Protein AF-A0A183PG29-F1 (afdb_monomer_lite)

Organism: NCBI:txid31246

Sequence (145 aa):
MTSIKYYESDGIPELSLHHLGVYKEDQHEKNELQNNSMIELELARLRITHLEKEIELEKLHLRKCESSGQSISNSENTILKNLYLPKREVLRFDGTPTTHWNFIRNFEECIGSENVGFRAKLNYLIQYCDGESKAAILHCTILEP

Foldseek 3Di:
DDDDDDDDDDDDDDDDDDDDDPPDDPPPVVVVVVVVVVVVVVVVVVVVVVVVVVVVVVVVVVVVVVPDPDDDDVPVVVVVCCVPPPDQDQAAAAPDPVCVVVNVVSLCVNPVPDPDDPVVSLVVNLVRYDHPVNVVSVVVVVDDD

pLDDT: mean 74.67, std 21.22, range [32.78, 97.38]

Radius of gyration: 45.79 Å; chains: 1; bounding box: 94×60×121 Å

Structure (mmCIF, N/CA/C/O backbone):
data_AF-A0A183PG29-F1
#
_entry.id   AF-A0A183PG29-F1
#
loop_
_atom_site.group_PDB
_atom_site.id
_atom_site.type_symbol
_atom_site.label_atom_id
_atom_site.label_alt_id
_atom_site.label_comp_id
_atom_site.label_asym_id
_atom_site.label_entity_id
_atom_site.label_seq_id
_atom_site.pdbx_PDB_ins_code
_atom_site.Cartn_x
_atom_site.Cartn_y
_atom_site.Cartn_z
_atom_site.occupancy
_atom_site.B_iso_or_equiv
_atom_site.auth_seq_id
_atom_site.auth_comp_id
_atom_site.auth_asym_id
_atom_site.auth_atom_id
_atom_site.pdbx_PDB_model_num
ATOM 1 N N . MET A 1 1 ? -41.531 51.039 97.172 1.00 33.59 1 MET A N 1
ATOM 2 C CA . MET A 1 1 ? -41.151 49.950 98.100 1.00 33.59 1 MET A CA 1
ATOM 3 C C . MET A 1 1 ? -42.433 49.404 98.702 1.00 33.59 1 MET A C 1
ATOM 5 O O . MET A 1 1 ? -43.194 50.215 99.194 1.00 33.59 1 MET A O 1
ATOM 9 N N . THR A 1 2 ? -42.805 48.133 98.706 1.00 32.78 2 THR A N 1
ATOM 10 C CA . THR A 1 2 ? -42.460 46.922 97.953 1.00 32.78 2 THR A CA 1
ATOM 11 C C . THR A 1 2 ? -43.687 46.034 98.180 1.00 32.78 2 THR A C 1
ATOM 13 O O . THR A 1 2 ? -44.179 45.955 99.304 1.00 32.78 2 THR A O 1
ATOM 16 N N . SER A 1 3 ? -44.230 45.462 97.109 1.00 35.78 3 SER A N 1
ATOM 17 C CA . SER A 1 3 ? -45.506 44.745 97.105 1.00 35.78 3 SER A CA 1
ATOM 18 C C . SER A 1 3 ? -45.347 43.355 97.709 1.00 35.78 3 SER A C 1
ATOM 20 O O . SER A 1 3 ? -44.578 42.554 97.182 1.00 35.78 3 SER A O 1
ATOM 22 N N . ILE A 1 4 ? -46.071 43.068 98.791 1.00 39.09 4 ILE A N 1
ATOM 23 C CA . ILE A 1 4 ? -46.349 41.698 99.219 1.00 39.09 4 ILE A CA 1
ATOM 24 C C . ILE A 1 4 ? -47.721 41.676 99.916 1.00 39.09 4 ILE A C 1
ATOM 26 O O . ILE A 1 4 ? -47.888 42.346 100.933 1.00 39.09 4 ILE A O 1
ATOM 30 N N . LYS A 1 5 ? -48.667 40.882 99.384 1.00 33.91 5 LYS A N 1
ATOM 31 C CA . LYS A 1 5 ? -49.338 39.747 100.060 1.00 33.91 5 LYS A CA 1
ATOM 32 C C . LYS A 1 5 ? -50.846 39.552 99.737 1.00 33.91 5 LYS A C 1
ATOM 34 O O . LYS A 1 5 ? -51.649 40.456 99.917 1.00 33.91 5 LYS A O 1
ATOM 39 N N . TYR A 1 6 ? -51.141 38.283 99.410 1.00 41.72 6 TYR A N 1
ATOM 40 C CA . TYR A 1 6 ? -52.359 37.461 99.586 1.00 41.72 6 TYR A CA 1
ATOM 41 C C . TYR A 1 6 ? -53.632 37.720 98.758 1.00 41.72 6 TYR A C 1
ATOM 43 O O . TYR A 1 6 ? -54.259 38.763 98.886 1.00 41.72 6 TYR A O 1
ATOM 51 N N . TYR A 1 7 ? -54.105 36.672 98.063 1.00 41.69 7 TYR A N 1
ATOM 52 C CA . TYR A 1 7 ? -55.373 36.023 98.432 1.00 41.69 7 TYR A CA 1
ATOM 53 C C . TYR A 1 7 ? -55.423 34.559 97.954 1.00 41.69 7 TYR A C 1
ATOM 55 O O . TYR A 1 7 ? -55.082 34.244 96.817 1.00 41.69 7 TYR A O 1
ATOM 63 N N . GLU A 1 8 ? -55.806 33.688 98.878 1.00 47.66 8 GLU A N 1
ATOM 64 C CA . GLU A 1 8 ? -56.071 32.254 98.752 1.00 47.66 8 GLU A CA 1
ATOM 65 C C . GLU A 1 8 ? -57.551 32.092 98.356 1.00 47.66 8 GLU A C 1
ATOM 67 O O . GLU A 1 8 ? -58.401 32.794 98.902 1.00 47.66 8 GLU A O 1
ATOM 72 N N . SER A 1 9 ? -57.883 31.231 97.391 1.00 45.66 9 SER A N 1
ATOM 73 C CA . SER A 1 9 ? -59.277 30.840 97.144 1.00 45.66 9 SER A CA 1
ATOM 74 C C . SER A 1 9 ? -59.324 29.420 96.606 1.00 45.66 9 SER A C 1
ATOM 76 O O . SER A 1 9 ? -59.017 29.159 95.443 1.00 45.66 9 SER A O 1
ATOM 78 N N . ASP A 1 10 ? -59.719 28.523 97.498 1.00 45.97 10 ASP A N 1
ATOM 79 C CA . ASP A 1 10 ? -60.067 27.141 97.229 1.00 45.97 10 ASP A CA 1
ATOM 80 C C . ASP A 1 10 ? -61.252 27.005 96.264 1.00 45.97 10 ASP A C 1
ATOM 82 O O . ASP A 1 10 ? -62.222 27.761 96.319 1.00 45.97 10 ASP A O 1
ATOM 86 N N . GLY A 1 11 ? -61.182 25.943 95.458 1.00 49.56 11 GLY A N 1
ATOM 87 C CA . GLY A 1 11 ? -62.329 25.094 95.147 1.00 49.56 11 GLY A CA 1
ATOM 88 C C . GLY A 1 11 ? -63.210 25.487 93.963 1.00 49.56 11 GLY A C 1
ATOM 89 O O . GLY A 1 11 ? -64.230 26.141 94.139 1.00 49.56 11 GLY A O 1
ATOM 90 N N . ILE A 1 12 ? -62.936 24.900 92.793 1.00 44.84 12 ILE A N 1
ATOM 91 C CA . ILE A 1 12 ? -64.015 24.395 91.926 1.00 44.84 12 ILE A CA 1
ATOM 92 C C . ILE A 1 12 ? -63.643 22.979 91.460 1.00 44.84 12 ILE A C 1
ATOM 94 O O . ILE A 1 12 ? -62.683 22.832 90.700 1.00 44.84 12 ILE A O 1
ATOM 98 N N . PRO A 1 13 ? -64.376 21.935 91.892 1.00 48.66 13 PRO A N 1
ATOM 99 C CA . PRO A 1 13 ? -64.276 20.608 91.315 1.00 48.66 13 PRO A CA 1
ATOM 100 C C . PRO A 1 13 ? -65.324 20.376 90.211 1.00 48.66 13 PRO A C 1
ATOM 102 O O . PRO A 1 13 ? -66.478 20.775 90.322 1.00 48.66 13 PRO A O 1
ATOM 105 N N . GLU A 1 14 ? -64.864 19.639 89.201 1.00 39.84 14 GLU A N 1
ATOM 106 C CA . GLU A 1 14 ? -65.584 18.668 88.364 1.00 39.84 14 GLU A CA 1
ATOM 107 C C . GLU A 1 14 ? -66.556 19.077 87.231 1.00 39.84 14 GLU A C 1
ATOM 109 O O . GLU A 1 14 ? -67.667 19.555 87.420 1.00 39.84 14 GLU A O 1
ATOM 114 N N . LEU A 1 15 ? -66.108 18.653 86.036 1.00 48.41 15 LEU A N 1
ATOM 115 C CA . LEU A 1 15 ? -66.780 17.791 85.049 1.00 48.41 15 LEU A CA 1
ATOM 116 C C . LEU A 1 15 ? -67.993 18.324 84.268 1.00 48.41 15 LEU A C 1
ATOM 118 O O . LEU A 1 15 ? -69.136 18.247 84.701 1.00 48.41 15 LEU A O 1
ATOM 122 N N . SER A 1 16 ? -67.744 18.602 82.984 1.00 47.03 16 SER A N 1
ATOM 123 C CA . SER A 1 16 ? -68.179 17.750 81.856 1.00 47.03 16 SER A CA 1
ATOM 124 C C . SER A 1 16 ? -68.635 18.587 80.661 1.00 47.03 16 SER A C 1
ATOM 126 O O . SER A 1 16 ? -69.689 19.216 80.689 1.00 47.03 16 SER A O 1
ATOM 128 N N . LEU A 1 17 ? -67.880 18.518 79.563 1.00 37.62 17 LEU A N 1
ATOM 129 C CA . LEU A 1 17 ? -68.477 18.607 78.236 1.00 37.62 17 LEU A CA 1
ATOM 130 C C . LEU A 1 17 ? -67.716 17.672 77.295 1.00 37.62 17 LEU A C 1
ATOM 132 O O . LEU A 1 17 ? -66.618 17.958 76.824 1.00 37.62 17 LEU A O 1
ATOM 136 N N . HIS A 1 18 ? -68.305 16.501 77.088 1.00 48.00 18 HIS A N 1
ATOM 137 C CA . HIS A 1 18 ? -67.902 15.536 76.081 1.00 48.00 18 HIS A CA 1
ATOM 138 C C . HIS A 1 18 ? -67.849 16.191 74.692 1.00 48.00 18 HIS A C 1
ATOM 140 O O . HIS A 1 18 ? -68.877 16.645 74.196 1.00 48.00 18 HIS A O 1
ATOM 146 N N . HIS A 1 19 ? -66.695 16.145 74.021 1.00 44.38 19 HIS A N 1
ATOM 147 C CA . HIS A 1 19 ? -66.663 16.124 72.558 1.00 44.38 19 HIS A CA 1
ATOM 148 C C . HIS A 1 19 ? -65.454 15.333 72.034 1.00 44.38 19 HIS A C 1
ATOM 150 O O . HIS A 1 19 ? -64.350 15.836 71.879 1.00 44.38 19 HIS A O 1
ATOM 156 N N . LEU A 1 20 ? -65.704 14.035 71.859 1.00 46.81 20 LEU A N 1
ATOM 157 C CA . LEU A 1 20 ? -65.364 13.215 70.696 1.00 46.81 20 LEU A CA 1
ATOM 158 C C . LEU A 1 20 ? -64.162 13.651 69.835 1.00 46.81 20 LEU A C 1
ATOM 160 O O . LEU A 1 20 ? -64.231 14.641 69.112 1.00 46.81 20 LEU A O 1
ATOM 164 N N . GLY A 1 21 ? -63.129 12.808 69.810 1.00 36.91 21 GLY A N 1
ATOM 165 C CA . GLY A 1 21 ? -62.047 12.900 68.833 1.00 36.91 21 GLY A CA 1
ATOM 166 C C . GLY A 1 21 ? -60.878 12.004 69.202 1.00 36.91 21 GLY A C 1
ATOM 167 O O . GLY A 1 21 ? -59.860 12.462 69.702 1.00 36.91 21 GLY A O 1
ATOM 168 N N . VAL A 1 22 ? -61.060 10.703 69.017 1.00 39.00 22 VAL A N 1
ATOM 169 C CA . VAL A 1 22 ? -60.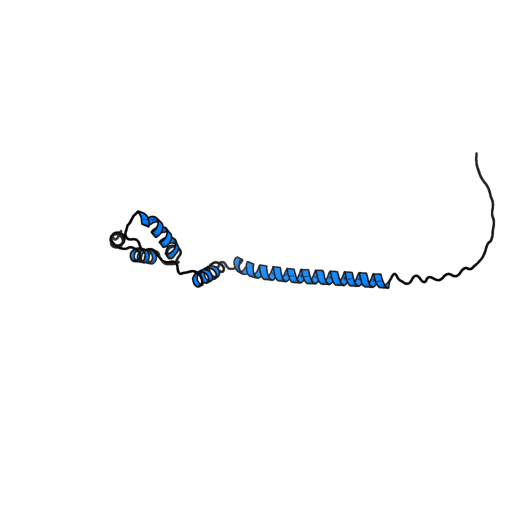002 9.698 69.092 1.00 39.00 22 VAL A CA 1
ATOM 170 C C . VAL A 1 22 ? -58.845 10.125 68.174 1.00 39.00 22 VAL A C 1
ATOM 172 O O . VAL A 1 22 ? -58.993 10.082 66.959 1.00 39.00 22 VAL A O 1
ATOM 175 N N . TYR A 1 23 ? -57.687 10.495 68.728 1.00 45.69 23 TYR A N 1
ATOM 176 C CA . TYR A 1 23 ? -56.436 10.525 67.963 1.00 45.69 23 TYR A CA 1
ATOM 177 C C . TYR A 1 23 ? -56.056 9.081 67.611 1.00 45.69 23 TYR A C 1
ATOM 179 O O . TYR A 1 23 ? -55.395 8.389 68.388 1.00 45.69 23 TYR A O 1
ATOM 187 N N . LYS A 1 24 ? -56.517 8.603 66.456 1.00 51.53 24 LYS A N 1
ATOM 188 C CA . LYS A 1 24 ? -56.025 7.383 65.809 1.00 51.53 24 LYS A CA 1
ATOM 189 C C . LYS A 1 24 ? -56.002 7.576 64.298 1.00 51.53 24 LYS A C 1
ATOM 191 O O . LYS A 1 24 ? -56.764 6.930 63.596 1.00 51.53 24 LYS A O 1
ATOM 196 N N . GLU A 1 25 ? -55.107 8.425 63.806 1.00 52.44 25 GLU A N 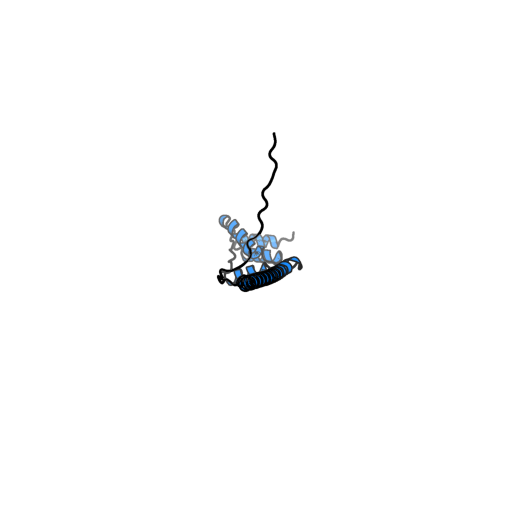1
ATOM 197 C CA . GLU A 1 25 ? -54.839 8.469 62.359 1.00 52.44 25 GLU A CA 1
ATOM 198 C C . GLU A 1 25 ? -53.352 8.579 61.972 1.00 52.44 25 GLU A C 1
ATOM 200 O O . GLU A 1 25 ? -53.010 8.313 60.831 1.00 52.44 25 GLU A O 1
ATOM 205 N N . ASP A 1 26 ? -52.415 8.748 62.913 1.00 55.50 26 ASP A N 1
ATOM 206 C CA . ASP A 1 26 ? -51.027 9.087 62.530 1.00 55.50 26 ASP A CA 1
ATOM 207 C C . ASP A 1 26 ? -50.025 7.913 62.483 1.00 55.50 26 ASP A C 1
ATOM 209 O O . ASP A 1 26 ? -48.822 8.125 62.306 1.00 55.50 26 ASP A O 1
ATOM 213 N N . GLN A 1 27 ? -50.463 6.662 62.677 1.00 53.16 27 GLN A N 1
ATOM 214 C CA . GLN A 1 27 ? -49.548 5.501 62.668 1.00 53.16 27 GLN A CA 1
ATOM 215 C C . GLN A 1 27 ? -49.641 4.624 61.417 1.00 53.16 27 GLN A C 1
ATOM 217 O O . GLN A 1 27 ? -48.664 3.952 61.095 1.00 53.16 27 GLN A O 1
ATOM 222 N N . HIS A 1 28 ? -50.768 4.637 60.700 1.00 50.50 28 HIS A N 1
ATOM 223 C CA . HIS A 1 28 ? -50.941 3.815 59.497 1.00 50.50 28 HIS A CA 1
ATOM 224 C C . HIS A 1 28 ? -50.215 4.434 58.294 1.00 50.50 28 HIS A C 1
ATOM 226 O O . HIS A 1 28 ? -49.378 3.776 57.681 1.00 50.50 28 HIS A O 1
ATOM 232 N N . GLU A 1 29 ? -50.428 5.731 58.042 1.00 55.41 29 GLU A N 1
ATOM 233 C CA . GLU A 1 29 ? -49.751 6.466 56.963 1.00 55.41 29 GLU A CA 1
ATOM 234 C C . GLU A 1 29 ? -48.237 6.522 57.160 1.00 55.41 29 GLU A C 1
ATOM 236 O O . GLU A 1 29 ? -47.477 6.370 56.211 1.00 55.41 29 GLU A O 1
ATOM 241 N N . LYS A 1 30 ? -47.768 6.683 58.403 1.00 57.34 30 LYS A N 1
ATOM 242 C CA . LYS A 1 30 ? -46.333 6.744 58.714 1.00 57.34 30 LYS A CA 1
ATOM 243 C C . LYS A 1 30 ? -45.622 5.418 58.430 1.00 57.34 30 LYS A C 1
ATOM 245 O O . LYS A 1 30 ? -44.481 5.426 57.976 1.00 57.34 30 LYS A O 1
ATOM 250 N N . ASN A 1 31 ? -46.305 4.297 58.666 1.00 59.97 31 ASN A N 1
ATOM 251 C CA . ASN A 1 31 ? -45.800 2.957 58.381 1.00 59.97 31 ASN A CA 1
ATOM 252 C C . ASN A 1 31 ? -45.814 2.677 56.866 1.00 59.97 31 ASN A C 1
ATOM 254 O O . ASN A 1 31 ? -44.849 2.141 56.333 1.00 59.97 31 ASN A O 1
ATOM 258 N N . GLU A 1 32 ? -46.840 3.130 56.139 1.00 65.00 32 GLU A N 1
ATOM 259 C CA . GLU A 1 32 ? -46.878 3.071 54.669 1.00 65.00 32 GLU A CA 1
ATOM 260 C C . GLU A 1 32 ? -45.799 3.939 54.008 1.00 65.00 32 GLU A C 1
ATOM 262 O O . GLU A 1 32 ? -45.107 3.466 53.112 1.00 65.00 32 GLU A O 1
ATOM 267 N N . LEU A 1 33 ? -45.581 5.171 54.476 1.00 64.81 33 LEU A N 1
ATOM 268 C CA . LEU A 1 33 ? -44.517 6.056 53.984 1.00 64.81 33 LEU A CA 1
ATOM 269 C C . LEU A 1 33 ? -43.125 5.469 54.248 1.00 64.81 33 LEU A C 1
ATOM 271 O O . LEU A 1 33 ? -42.241 5.541 53.395 1.00 64.81 33 LEU A O 1
ATOM 275 N N . GLN A 1 34 ? -42.943 4.847 55.413 1.00 74.12 34 GLN A N 1
ATOM 276 C CA . GLN A 1 34 ? -41.711 4.153 55.775 1.00 74.12 34 GLN A CA 1
ATOM 277 C C . GLN A 1 34 ? -41.485 2.902 54.913 1.00 74.12 34 GLN A C 1
ATOM 279 O O . GLN A 1 34 ? -40.362 2.663 54.470 1.00 74.12 34 GLN A O 1
ATOM 284 N N . ASN A 1 35 ? -42.543 2.147 54.614 1.00 73.88 35 ASN A N 1
ATOM 285 C CA . ASN A 1 35 ? -42.484 0.994 53.716 1.00 73.88 35 ASN A CA 1
ATO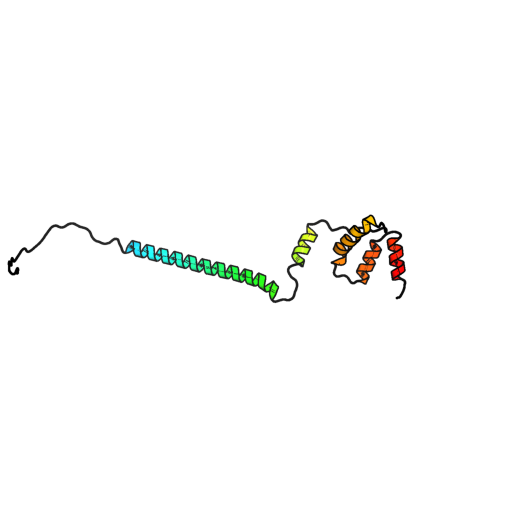M 286 C C . ASN A 1 35 ? -42.209 1.418 52.267 1.00 73.88 35 ASN A C 1
ATOM 288 O O . ASN A 1 35 ? -41.369 0.813 51.609 1.00 73.88 35 ASN A O 1
ATOM 292 N N . ASN A 1 36 ? -42.830 2.495 51.786 1.00 78.38 36 ASN A N 1
ATOM 293 C CA . ASN A 1 36 ? -42.583 3.042 50.450 1.00 78.38 36 ASN A CA 1
ATOM 294 C C . ASN A 1 36 ? -41.145 3.559 50.317 1.00 78.38 36 ASN A C 1
ATOM 296 O O . ASN A 1 36 ? -40.468 3.241 49.344 1.00 78.38 36 ASN A O 1
ATOM 300 N N . SER A 1 37 ? -40.639 4.264 51.333 1.00 84.44 37 SER A N 1
ATOM 301 C CA . SER A 1 37 ? -39.241 4.707 51.383 1.00 84.44 37 SER A CA 1
ATOM 302 C C . SER A 1 37 ? -38.258 3.528 51.401 1.00 84.44 37 SER A C 1
ATOM 304 O O . SER A 1 37 ? -37.235 3.570 50.718 1.00 84.44 37 SER A O 1
ATOM 306 N N . MET A 1 38 ? -38.582 2.449 52.123 1.00 90.38 38 MET A N 1
ATOM 307 C CA . MET A 1 38 ? -37.796 1.211 52.124 1.00 90.38 38 MET A CA 1
ATOM 308 C C . MET A 1 38 ? -37.784 0.541 50.740 1.00 90.38 38 MET A C 1
ATOM 310 O O . MET A 1 38 ? -36.735 0.101 50.275 1.00 90.38 38 MET A O 1
ATOM 314 N N . ILE A 1 39 ? -38.932 0.492 50.060 1.00 91.81 39 ILE A N 1
ATOM 315 C CA . ILE A 1 39 ? -39.059 -0.087 48.716 1.00 91.81 39 ILE A CA 1
ATOM 316 C C . ILE A 1 39 ? -38.268 0.732 47.690 1.00 91.81 39 ILE A C 1
ATOM 318 O O . ILE A 1 39 ? -37.537 0.159 46.883 1.00 91.81 39 ILE A O 1
ATOM 322 N N . GLU A 1 40 ? -38.371 2.062 47.725 1.00 91.06 40 GLU A N 1
ATOM 323 C CA . GLU A 1 40 ? -37.594 2.944 46.848 1.00 91.06 40 GLU A CA 1
ATOM 324 C C . GLU A 1 40 ? -36.088 2.784 47.066 1.00 91.06 40 GLU A C 1
ATOM 326 O O . GLU A 1 40 ? -35.321 2.733 46.101 1.00 91.06 40 GLU A O 1
ATOM 331 N N . LEU A 1 41 ? -35.661 2.641 48.324 1.00 94.38 41 LEU A N 1
ATOM 332 C CA . LEU A 1 41 ? -34.265 2.397 48.661 1.00 94.38 41 LEU A CA 1
ATOM 333 C C . LEU A 1 41 ? -33.775 1.055 48.103 1.00 94.38 41 LEU A C 1
ATOM 335 O O . LEU A 1 41 ? -32.694 0.997 47.514 1.00 94.38 41 LEU A O 1
ATOM 339 N N . GLU A 1 42 ? -34.561 -0.014 48.237 1.00 95.00 42 GLU A N 1
ATOM 340 C CA . GLU A 1 42 ? -34.212 -1.321 47.668 1.00 95.00 42 GLU A CA 1
ATOM 341 C C . GLU A 1 42 ? -34.180 -1.298 46.134 1.00 95.00 42 GLU A C 1
ATOM 343 O O . GLU A 1 42 ? -33.275 -1.870 45.523 1.00 95.00 42 GLU A O 1
ATOM 348 N N . LEU A 1 43 ? -35.097 -0.570 45.491 1.00 95.56 43 LEU A N 1
ATOM 349 C CA . LEU A 1 43 ? -35.083 -0.369 44.040 1.00 95.56 43 LEU A CA 1
ATOM 350 C C . LEU A 1 43 ? -33.833 0.388 43.579 1.00 95.56 43 LEU A C 1
ATOM 352 O O . LEU A 1 43 ? -33.208 0.000 42.588 1.00 95.56 43 LEU A O 1
ATOM 356 N N . ALA A 1 44 ? -33.438 1.440 44.299 1.00 95.88 44 ALA A N 1
ATOM 357 C CA . ALA A 1 44 ? -32.221 2.187 44.006 1.00 95.88 44 ALA A CA 1
ATOM 358 C C . ALA A 1 44 ? -30.975 1.305 44.166 1.00 95.88 44 ALA A C 1
ATOM 360 O O . ALA A 1 44 ? -30.119 1.292 43.280 1.00 95.88 44 ALA A O 1
ATOM 361 N N . ARG A 1 45 ? -30.905 0.506 45.241 1.00 96.81 45 ARG A N 1
ATOM 362 C CA . ARG A 1 45 ? -29.818 -0.462 45.458 1.00 96.81 45 ARG A CA 1
ATOM 363 C C . ARG A 1 45 ? -29.742 -1.483 44.330 1.00 96.81 45 ARG A C 1
ATOM 365 O O . ARG A 1 45 ? -28.667 -1.682 43.773 1.00 96.81 45 ARG A O 1
ATOM 372 N N . LEU A 1 46 ? -30.873 -2.071 43.937 1.00 96.88 46 LEU A N 1
ATOM 373 C CA . LEU A 1 46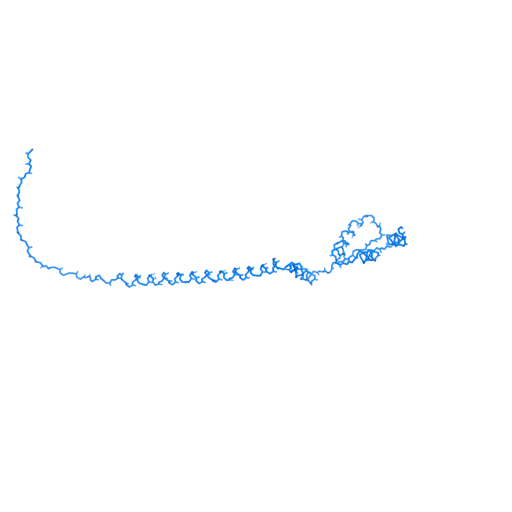 ? -30.926 -3.038 42.842 1.00 96.88 46 LEU A CA 1
ATOM 374 C C . LEU A 1 46 ? -30.452 -2.423 41.521 1.00 96.88 46 LEU A C 1
ATOM 376 O O . LEU A 1 46 ? -29.712 -3.057 40.767 1.00 96.88 46 LEU A O 1
ATOM 380 N N . ARG A 1 47 ? -30.844 -1.175 41.248 1.00 97.12 47 ARG A N 1
ATOM 381 C CA . ARG A 1 47 ? -30.448 -0.465 40.030 1.00 97.12 47 ARG A CA 1
ATOM 382 C C . ARG A 1 47 ? -28.964 -0.119 40.013 1.00 97.12 47 ARG A C 1
ATOM 384 O O . ARG A 1 47 ? -28.337 -0.256 38.967 1.00 97.12 47 ARG A O 1
ATOM 391 N N . ILE A 1 48 ? -28.399 0.263 41.158 1.00 97.38 48 ILE A N 1
ATOM 392 C CA . ILE A 1 48 ? -26.953 0.456 41.310 1.00 97.38 48 ILE A CA 1
ATOM 393 C C . ILE A 1 48 ? -26.229 -0.862 41.042 1.00 97.38 48 ILE A C 1
ATOM 395 O O . ILE A 1 48 ? -25.361 -0.895 40.180 1.00 97.38 48 ILE A O 1
ATOM 399 N N . THR A 1 49 ? -26.646 -1.966 41.668 1.00 95.88 49 THR A N 1
ATOM 400 C CA . THR A 1 49 ? -26.022 -3.280 41.444 1.00 95.88 49 THR A CA 1
ATOM 401 C C . THR A 1 49 ? -26.123 -3.739 39.988 1.00 95.88 49 THR A C 1
ATOM 403 O O . THR A 1 49 ? -25.196 -4.356 39.465 1.00 95.88 49 THR A O 1
ATOM 406 N N . HIS A 1 50 ? -27.233 -3.446 39.307 1.00 96.75 50 HIS A N 1
ATOM 407 C CA . HIS A 1 50 ? -27.370 -3.732 37.880 1.00 96.75 50 HIS A CA 1
ATOM 408 C C . HIS A 1 50 ? -26.361 -2.932 37.047 1.00 96.75 50 HIS A C 1
ATOM 410 O O . HIS A 1 50 ? -25.641 -3.515 36.240 1.00 96.75 50 HIS A O 1
ATOM 416 N N . LEU A 1 51 ? -26.270 -1.619 37.277 1.00 96.88 51 LEU A N 1
ATOM 417 C CA . LEU A 1 51 ? -25.328 -0.744 36.577 1.00 96.88 51 LEU A CA 1
ATOM 418 C C . LEU A 1 51 ? -23.871 -1.106 36.878 1.00 96.88 51 LEU A C 1
ATOM 420 O O . LEU A 1 51 ? -23.042 -1.081 35.979 1.00 96.88 51 LEU A O 1
ATOM 424 N N . GLU A 1 52 ? -23.549 -1.484 38.114 1.00 93.12 52 GLU A N 1
ATOM 425 C CA . GLU A 1 52 ? -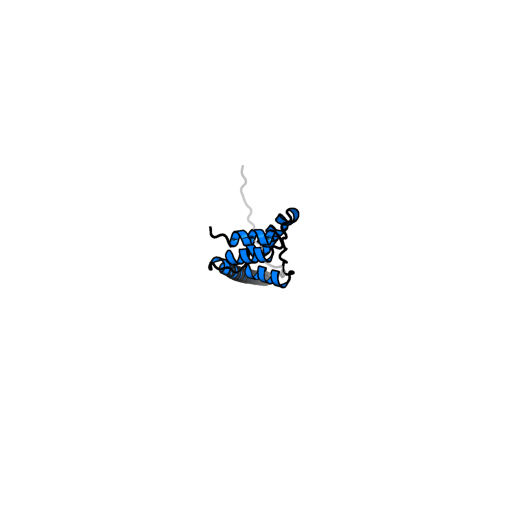22.213 -1.953 38.490 1.00 93.12 52 GLU A CA 1
ATOM 426 C C . GLU A 1 52 ? -21.818 -3.200 37.697 1.00 93.12 52 GLU A C 1
ATOM 428 O O . GLU A 1 52 ? -20.712 -3.248 37.164 1.00 93.12 52 GLU A O 1
ATOM 433 N N . LYS A 1 53 ? -22.733 -4.169 37.547 1.00 94.19 53 LYS A N 1
ATOM 434 C CA . LYS A 1 53 ? -22.504 -5.363 36.720 1.00 94.19 53 LYS A CA 1
ATOM 435 C C . LYS A 1 53 ? -22.381 -5.038 35.235 1.00 94.19 53 LYS A C 1
ATOM 437 O O . LYS A 1 53 ? -21.564 -5.649 34.556 1.00 94.19 53 LYS A O 1
ATOM 442 N N . GLU A 1 54 ? -23.177 -4.099 34.730 1.00 91.38 54 GLU A N 1
ATOM 443 C CA . GLU A 1 54 ? -23.120 -3.650 33.335 1.00 91.38 54 GLU A CA 1
ATOM 444 C C . GLU A 1 54 ? -21.777 -2.962 33.039 1.00 91.38 54 GLU A C 1
ATOM 446 O O . GLU A 1 54 ? -21.084 -3.340 32.096 1.00 91.38 54 GLU A O 1
ATOM 451 N N . ILE A 1 55 ? -21.331 -2.070 33.930 1.00 94.62 55 ILE A N 1
ATOM 452 C CA . ILE A 1 55 ? -20.010 -1.430 33.876 1.00 94.62 55 ILE A CA 1
ATOM 453 C C . ILE A 1 55 ? -18.887 -2.465 34.017 1.00 94.62 55 ILE A C 1
ATOM 455 O O . ILE A 1 55 ? -17.863 -2.354 33.349 1.00 94.62 55 ILE A O 1
ATOM 459 N N . GLU A 1 56 ? -19.022 -3.461 34.894 1.00 93.38 56 GLU A N 1
ATOM 460 C CA . GLU A 1 56 ? -18.028 -4.528 35.059 1.00 93.38 56 GLU A CA 1
ATOM 461 C C . GLU A 1 56 ? -17.913 -5.394 33.797 1.00 93.38 56 GLU A C 1
ATOM 463 O O . GLU A 1 56 ? -16.803 -5.718 33.368 1.00 93.38 56 GLU A O 1
ATOM 468 N N . LEU A 1 57 ? -19.042 -5.707 33.159 1.00 86.12 57 LEU A N 1
ATOM 469 C CA . LEU A 1 57 ? -19.100 -6.451 31.904 1.00 86.12 57 LEU A CA 1
ATOM 470 C C . LEU A 1 57 ? -18.487 -5.650 30.745 1.00 86.12 57 LEU A C 1
ATOM 472 O O . LEU A 1 57 ? -17.667 -6.185 29.996 1.00 86.12 57 LEU A O 1
ATOM 476 N N . GLU A 1 58 ? -18.791 -4.354 30.640 1.00 86.12 58 GLU A N 1
ATOM 477 C CA . GLU A 1 58 ? -18.139 -3.446 29.688 1.00 86.12 58 GLU A CA 1
ATOM 478 C C . GLU A 1 58 ? -16.632 -3.320 29.953 1.00 86.12 58 GLU A C 1
ATOM 480 O O . GLU A 1 58 ? -15.825 -3.425 29.027 1.00 86.12 58 GLU A O 1
ATOM 485 N N . LYS A 1 59 ? -16.215 -3.180 31.217 1.00 86.50 59 LYS A N 1
ATOM 486 C CA . LYS A 1 59 ? -14.796 -3.167 31.609 1.00 86.50 59 LYS A CA 1
ATOM 487 C C . LYS A 1 59 ? -14.097 -4.470 31.255 1.00 86.50 59 LYS A C 1
ATOM 489 O O . LYS A 1 59 ? -12.933 -4.427 30.875 1.00 86.50 59 LYS A O 1
ATOM 494 N N . LEU A 1 60 ? -14.761 -5.619 31.358 1.00 78.12 60 LEU A N 1
ATOM 495 C CA . LEU A 1 60 ? -14.195 -6.904 30.951 1.00 78.12 60 LEU A CA 1
ATOM 496 C C . LEU A 1 60 ? -14.027 -6.984 29.428 1.00 78.12 60 LEU A C 1
ATOM 498 O O . LEU A 1 60 ? -12.991 -7.459 28.956 1.00 78.12 60 LEU A O 1
ATOM 502 N N . HIS A 1 61 ? -14.987 -6.464 28.658 1.00 71.06 61 HIS A N 1
ATOM 503 C CA . HIS A 1 61 ? -14.851 -6.328 27.206 1.00 71.06 61 HIS A CA 1
ATOM 504 C C . HIS A 1 61 ? -13.688 -5.403 26.816 1.00 71.06 61 HIS A C 1
ATOM 506 O O . HIS A 1 61 ? -12.939 -5.728 25.897 1.00 71.06 61 HIS A O 1
ATOM 512 N N . LEU A 1 62 ? -13.471 -4.310 27.553 1.00 63.81 62 LEU A N 1
ATOM 513 C CA . LEU A 1 62 ? -12.337 -3.402 27.344 1.00 63.81 62 LEU A CA 1
ATOM 514 C C . LEU A 1 62 ? -11.004 -4.002 27.815 1.00 63.81 62 LEU A C 1
ATOM 516 O O . LEU A 1 62 ? -9.997 -3.894 27.124 1.00 63.81 62 LEU A O 1
ATOM 520 N N . ARG A 1 63 ? -10.983 -4.706 28.951 1.00 59.12 63 ARG A N 1
ATOM 521 C CA . ARG A 1 63 ? -9.775 -5.333 29.512 1.00 59.12 63 ARG A CA 1
ATOM 522 C C . ARG A 1 63 ? -9.268 -6.495 28.662 1.00 59.12 63 ARG A C 1
ATOM 524 O O . ARG A 1 63 ? -8.063 -6.740 28.636 1.00 59.12 63 ARG A O 1
ATOM 531 N N . LYS A 1 64 ? -10.148 -7.163 27.905 1.00 49.59 64 LYS A N 1
ATOM 532 C CA . LYS A 1 64 ? -9.749 -8.109 26.848 1.00 49.59 64 LYS A CA 1
ATOM 533 C C . LYS A 1 64 ? -8.868 -7.446 25.774 1.00 49.59 64 LYS A C 1
ATOM 535 O O . LYS A 1 64 ? -8.111 -8.140 25.107 1.00 49.59 64 LYS A O 1
ATOM 540 N N . CYS A 1 65 ? -8.915 -6.121 25.653 1.00 50.41 65 CYS A N 1
ATOM 541 C CA . CYS A 1 65 ? -8.038 -5.335 24.789 1.00 50.41 65 CYS A CA 1
ATOM 542 C C . CYS A 1 65 ? -6.680 -4.997 25.448 1.00 50.41 65 CYS A C 1
ATOM 544 O O . CYS A 1 65 ? -5.706 -4.761 24.742 1.00 50.41 65 CYS A O 1
ATOM 546 N N . GLU A 1 66 ? -6.579 -5.007 26.785 1.00 50.53 66 GLU A N 1
ATOM 547 C CA . GLU A 1 66 ? -5.401 -4.500 27.515 1.00 50.53 66 GLU A CA 1
ATOM 548 C C . GLU A 1 66 ? -4.495 -5.586 28.125 1.00 50.53 66 GLU A C 1
ATOM 550 O O . GLU A 1 66 ? -3.324 -5.313 28.381 1.00 50.53 66 GLU A O 1
ATOM 555 N N . SER A 1 67 ? -4.973 -6.821 28.347 1.00 45.84 67 SER A N 1
ATOM 556 C CA . SER A 1 67 ? -4.147 -7.894 28.949 1.00 45.84 67 SER A CA 1
ATOM 557 C C . SER A 1 67 ? -3.726 -9.018 27.999 1.00 45.84 67 SER A C 1
ATOM 559 O O . SER A 1 67 ? -3.109 -9.990 28.432 1.00 45.84 67 SER A O 1
ATOM 561 N N . SER A 1 68 ? -4.018 -8.893 26.708 1.00 42.56 68 SER A N 1
ATOM 562 C CA . SER A 1 68 ? -3.334 -9.651 25.665 1.00 42.56 68 SER A CA 1
ATOM 563 C C . SER A 1 68 ? -2.716 -8.648 24.710 1.00 42.56 68 SER A C 1
ATOM 565 O O . SER A 1 68 ? -3.441 -7.891 24.071 1.00 42.56 68 SER A O 1
ATOM 567 N N . GLY A 1 69 ? -1.389 -8.646 24.591 1.00 48.88 69 GLY A N 1
ATOM 568 C CA . GLY A 1 69 ? -0.665 -7.922 23.545 1.00 48.88 69 GLY A CA 1
ATOM 569 C C . GLY A 1 69 ? -0.939 -8.503 22.154 1.00 48.88 69 GLY A C 1
ATOM 570 O O . GLY A 1 69 ? -0.014 -8.925 21.468 1.00 48.88 69 GLY A O 1
ATOM 571 N N . GLN A 1 70 ? -2.209 -8.578 21.750 1.00 42.88 70 GLN A N 1
ATOM 572 C CA . GLN A 1 70 ? -2.636 -9.147 20.483 1.00 42.88 70 GLN A CA 1
ATOM 573 C C . GLN A 1 70 ? -3.974 -8.545 20.026 1.00 42.88 70 GLN A C 1
ATOM 575 O O . GLN A 1 70 ? -5.049 -9.040 20.332 1.00 42.88 70 GLN A O 1
ATOM 580 N N . SER A 1 71 ? -3.870 -7.462 19.251 1.00 48.97 71 SER A N 1
ATOM 581 C CA . SER A 1 71 ? -4.545 -7.295 17.955 1.00 48.97 71 SER A CA 1
ATOM 582 C C . SER A 1 71 ? -5.998 -7.802 17.837 1.00 48.97 71 SER A C 1
ATOM 584 O O . SER A 1 71 ? -6.273 -8.696 17.035 1.00 48.97 71 SER A O 1
ATOM 586 N N . ILE A 1 72 ? -6.955 -7.182 18.530 1.00 46.78 72 ILE A N 1
ATOM 587 C CA . ILE A 1 72 ? -8.381 -7.282 18.167 1.00 46.78 72 ILE A CA 1
ATOM 588 C C . ILE A 1 72 ? -9.011 -5.884 18.252 1.00 46.78 72 ILE A C 1
ATOM 590 O O . ILE A 1 72 ? -9.629 -5.533 19.245 1.00 46.78 72 ILE A O 1
ATOM 594 N N . SER A 1 73 ? -8.803 -5.057 17.220 1.00 47.72 73 SER A N 1
ATOM 595 C CA . SER A 1 73 ? -9.662 -3.882 16.933 1.00 47.72 73 SER A CA 1
ATOM 596 C C . SER A 1 73 ? -9.431 -3.262 15.545 1.00 47.72 73 SER A C 1
ATOM 598 O O . SER A 1 73 ? -10.299 -2.553 15.035 1.00 47.72 73 SER A O 1
ATOM 600 N N . ASN A 1 74 ? -8.320 -3.586 14.870 1.00 50.25 74 ASN A N 1
ATOM 601 C CA . ASN A 1 74 ? -8.108 -3.176 13.477 1.00 50.25 74 ASN A CA 1
ATOM 602 C C . ASN A 1 74 ? -8.686 -4.171 12.464 1.00 50.25 74 ASN A C 1
ATOM 604 O O . ASN A 1 74 ? -9.101 -3.750 11.390 1.00 50.25 74 ASN A O 1
ATOM 608 N N . SER A 1 75 ? -8.748 -5.471 12.769 1.00 53.44 75 SER A N 1
ATOM 609 C CA . SER A 1 75 ? -9.187 -6.484 11.799 1.00 53.44 75 SER A CA 1
ATOM 610 C C . SER A 1 75 ? -10.689 -6.422 11.536 1.00 53.44 75 SER A C 1
ATOM 612 O O . SER A 1 75 ? -11.075 -6.394 10.379 1.00 53.44 75 SER A O 1
ATOM 614 N N . GLU A 1 76 ? -11.539 -6.328 12.560 1.00 54.25 76 GLU A N 1
ATOM 615 C CA . GLU A 1 76 ? -13.002 -6.325 12.380 1.00 54.25 76 GLU A CA 1
ATOM 616 C C . GLU A 1 76 ? -13.487 -5.082 11.616 1.00 54.25 76 GLU A C 1
ATOM 618 O O . GLU A 1 76 ? -14.253 -5.197 10.660 1.00 54.25 76 GLU A O 1
ATOM 623 N N . ASN A 1 77 ? -12.951 -3.901 11.945 1.00 58.38 77 ASN A N 1
ATOM 624 C CA . ASN A 1 77 ? -13.227 -2.667 11.204 1.00 58.38 77 ASN A CA 1
ATOM 625 C C . ASN A 1 77 ? -12.667 -2.695 9.772 1.00 58.38 77 ASN A C 1
ATOM 627 O O . ASN A 1 77 ? -13.309 -2.183 8.857 1.00 58.38 77 ASN A O 1
ATOM 631 N N . THR A 1 78 ? -11.488 -3.287 9.553 1.00 59.06 78 THR A N 1
ATOM 632 C CA . THR A 1 78 ? -10.902 -3.436 8.207 1.00 59.06 78 THR A CA 1
ATOM 633 C C . THR A 1 78 ? -11.669 -4.462 7.370 1.00 59.06 78 THR A C 1
ATOM 635 O O . THR A 1 78 ? -11.931 -4.215 6.198 1.00 59.06 78 THR A O 1
ATOM 638 N N . ILE A 1 79 ? -12.102 -5.576 7.965 1.00 65.12 79 ILE A N 1
ATOM 639 C CA . ILE A 1 79 ? -12.891 -6.621 7.301 1.00 65.12 79 ILE A CA 1
ATOM 640 C C . ILE A 1 79 ? -14.253 -6.063 6.880 1.00 65.12 79 ILE A C 1
ATOM 642 O O . ILE A 1 79 ? -14.628 -6.206 5.720 1.00 65.12 79 ILE A O 1
ATOM 646 N N . LEU A 1 80 ? -14.969 -5.371 7.774 1.00 63.84 80 LEU A N 1
ATOM 647 C CA . LEU A 1 80 ? -16.257 -4.759 7.435 1.00 63.84 80 LEU A CA 1
ATOM 648 C C . LEU A 1 80 ? -16.103 -3.686 6.348 1.00 63.84 80 LEU A C 1
ATOM 650 O O . LEU A 1 80 ? -16.860 -3.685 5.381 1.00 63.84 80 LEU A O 1
ATOM 654 N N . LYS A 1 81 ? -15.085 -2.820 6.436 1.00 61.53 81 LYS A N 1
ATOM 655 C CA . LYS A 1 81 ? -14.799 -1.831 5.382 1.00 61.53 81 LYS A CA 1
ATOM 656 C C . LYS A 1 81 ? -14.490 -2.492 4.036 1.00 61.53 81 LYS A C 1
ATOM 658 O O . LYS A 1 81 ? -15.010 -2.038 3.025 1.00 61.53 81 LYS A O 1
ATOM 663 N N . ASN A 1 82 ? -13.726 -3.582 4.015 1.00 64.19 82 ASN A N 1
ATOM 664 C CA . ASN A 1 82 ? -13.379 -4.296 2.782 1.00 64.19 82 ASN A CA 1
ATOM 665 C C . ASN A 1 82 ? -14.560 -5.041 2.137 1.00 64.19 82 ASN A C 1
ATOM 667 O O . ASN A 1 82 ? -14.509 -5.316 0.941 1.00 64.19 82 ASN A O 1
ATOM 671 N N . LEU A 1 83 ? -15.600 -5.391 2.902 1.00 73.38 83 LEU A N 1
ATOM 672 C CA . LEU A 1 83 ? -16.783 -6.087 2.379 1.00 73.38 83 LEU A CA 1
ATOM 673 C C . LEU A 1 83 ? -17.814 -5.138 1.754 1.00 73.38 83 LEU A C 1
ATOM 675 O O . LEU A 1 83 ? -18.508 -5.537 0.822 1.00 73.38 83 LEU A O 1
ATOM 679 N N . TYR A 1 84 ? -17.923 -3.905 2.255 1.00 77.19 84 TYR A N 1
ATOM 680 C CA . TYR A 1 84 ? -18.941 -2.947 1.803 1.00 77.19 84 TYR A CA 1
ATOM 681 C C . TYR A 1 84 ? -18.396 -1.826 0.915 1.00 77.19 84 TYR A C 1
ATOM 683 O O . TYR A 1 84 ? -19.165 -1.216 0.172 1.00 77.19 84 TYR A O 1
ATOM 691 N N . LEU A 1 85 ? -17.094 -1.534 0.972 1.00 79.94 85 LEU A N 1
ATOM 692 C CA . LEU A 1 85 ? -16.479 -0.529 0.109 1.00 79.94 85 LEU A CA 1
ATOM 693 C C . LEU A 1 85 ? -15.973 -1.169 -1.192 1.00 79.94 85 LEU A C 1
ATOM 695 O O . LEU A 1 85 ? -15.494 -2.305 -1.172 1.00 79.94 85 LEU A O 1
ATOM 699 N N . PRO A 1 86 ? -16.026 -0.446 -2.326 1.00 81.94 86 PRO A N 1
ATOM 700 C CA . PRO A 1 86 ? -15.392 -0.894 -3.557 1.00 81.94 86 PRO A CA 1
ATOM 701 C C . PRO A 1 86 ? -13.922 -1.234 -3.320 1.00 81.94 86 PRO A C 1
ATOM 703 O O . PRO A 1 86 ? -13.199 -0.493 -2.647 1.00 81.94 86 PRO A O 1
ATOM 706 N N . LYS A 1 87 ? -13.470 -2.348 -3.901 1.00 80.69 87 LYS A N 1
ATOM 707 C CA . LYS A 1 87 ? -12.063 -2.732 -3.836 1.00 80.69 87 LYS A CA 1
ATOM 708 C C . LYS A 1 87 ? -11.226 -1.616 -4.457 1.00 80.69 87 LYS A C 1
ATOM 710 O O . LYS A 1 87 ? -11.450 -1.246 -5.608 1.00 80.69 87 LYS A O 1
ATOM 715 N N . ARG A 1 88 ? -10.274 -1.086 -3.689 1.00 82.44 88 ARG A N 1
ATOM 716 C CA . ARG A 1 88 ? -9.382 -0.030 -4.165 1.00 82.44 88 ARG A CA 1
ATOM 717 C C . ARG A 1 88 ? -8.574 -0.546 -5.358 1.00 82.44 88 ARG A C 1
ATOM 719 O O . ARG A 1 88 ? -7.979 -1.622 -5.291 1.00 82.44 88 ARG A O 1
ATOM 726 N N . GLU A 1 89 ? -8.587 0.215 -6.446 1.00 89.56 89 GLU A N 1
ATOM 727 C CA . GLU A 1 89 ? -7.815 -0.085 -7.648 1.00 89.56 89 GLU A CA 1
ATOM 728 C C . GLU A 1 89 ? -6.393 0.466 -7.516 1.00 89.56 89 GLU A C 1
ATOM 730 O O . GLU A 1 89 ? -6.186 1.593 -7.052 1.00 89.56 89 GLU A O 1
ATOM 735 N N . VAL A 1 90 ? -5.417 -0.343 -7.931 1.00 92.75 90 VAL A N 1
ATOM 736 C CA . VAL A 1 90 ? -4.019 0.080 -8.017 1.00 92.75 90 VAL A CA 1
ATOM 737 C C . VAL A 1 90 ? -3.790 0.708 -9.386 1.00 92.75 90 VAL A C 1
ATOM 739 O O . VAL A 1 90 ? -4.002 0.061 -10.414 1.00 92.75 90 VAL A O 1
ATOM 742 N N . LEU A 1 91 ? -3.359 1.966 -9.390 1.00 95.00 91 LEU A N 1
ATOM 743 C CA . LEU A 1 91 ? -3.057 2.726 -10.596 1.00 95.00 91 LEU A CA 1
ATOM 744 C C . LEU A 1 91 ? -1.832 2.150 -11.309 1.00 95.00 91 LEU A C 1
ATOM 746 O O . LEU A 1 91 ? -0.932 1.591 -10.684 1.00 95.00 91 LEU A O 1
ATOM 750 N N . ARG A 1 92 ? -1.784 2.336 -12.629 1.00 96.50 92 ARG A N 1
ATOM 751 C CA . ARG A 1 92 ? -0.614 2.022 -13.455 1.00 96.50 92 ARG A CA 1
ATOM 752 C C . ARG A 1 92 ? 0.237 3.262 -13.697 1.00 96.50 92 ARG A C 1
ATOM 754 O O . ARG A 1 92 ? -0.287 4.376 -13.712 1.00 96.50 92 ARG A O 1
ATOM 761 N N . PHE A 1 93 ? 1.533 3.062 -13.906 1.00 97.31 93 PHE A N 1
ATOM 762 C CA . PHE A 1 93 ? 2.488 4.143 -14.131 1.00 97.31 93 PHE A CA 1
ATOM 763 C C . PHE A 1 93 ? 3.361 3.897 -15.356 1.00 97.31 93 PHE A C 1
ATOM 765 O O . PHE A 1 93 ? 4.155 2.964 -15.397 1.00 97.31 93 PHE A O 1
ATOM 772 N N . ASP A 1 94 ? 3.267 4.779 -16.341 1.00 94.50 94 ASP A N 1
ATOM 773 C CA . ASP A 1 94 ? 4.009 4.701 -17.603 1.00 94.50 94 ASP A CA 1
ATOM 774 C C . ASP A 1 94 ? 5.346 5.463 -17.588 1.00 94.50 94 ASP A C 1
ATOM 776 O O . ASP A 1 94 ? 6.144 5.326 -18.511 1.00 94.50 94 ASP A O 1
ATOM 780 N N . GLY A 1 95 ? 5.616 6.240 -16.534 1.00 93.56 95 GLY A N 1
ATOM 781 C CA . GLY A 1 95 ? 6.778 7.131 -16.454 1.00 93.56 95 GLY A CA 1
ATOM 782 C C . GLY A 1 95 ? 6.434 8.618 -16.525 1.00 93.56 95 GLY A C 1
ATOM 783 O O . GLY A 1 95 ? 7.322 9.445 -16.329 1.00 93.56 95 GLY A O 1
ATOM 784 N N . THR A 1 96 ? 5.168 8.986 -16.748 1.00 94.69 96 THR A N 1
ATOM 785 C CA . THR A 1 96 ? 4.762 10.390 -16.891 1.00 94.69 96 THR A CA 1
ATOM 786 C C . THR A 1 96 ? 4.940 11.171 -15.576 1.00 94.69 96 THR A C 1
ATOM 788 O O . THR A 1 96 ? 4.270 10.877 -14.584 1.00 94.69 96 THR A O 1
ATOM 791 N N . PRO A 1 97 ? 5.760 12.240 -15.529 1.00 94.50 97 PRO A N 1
ATOM 792 C CA . PRO A 1 97 ? 6.043 12.949 -14.276 1.00 94.50 97 PRO A CA 1
ATOM 793 C C . PRO A 1 97 ? 4.809 13.541 -13.580 1.00 94.50 97 PRO A C 1
ATOM 795 O O . PRO A 1 97 ? 4.764 13.623 -12.355 1.00 94.50 97 PRO A O 1
ATOM 798 N N . THR A 1 98 ? 3.785 13.933 -14.343 1.00 95.56 98 THR A N 1
ATOM 799 C CA . THR A 1 98 ? 2.554 14.529 -13.801 1.00 95.56 98 THR A CA 1
ATOM 800 C C . THR A 1 98 ? 1.687 13.530 -13.033 1.00 95.56 98 THR A C 1
ATOM 802 O O . THR A 1 98 ? 0.940 13.940 -12.147 1.00 95.56 98 THR A O 1
ATOM 805 N N . THR A 1 99 ? 1.789 12.229 -13.325 1.00 94.69 99 THR A N 1
ATOM 806 C CA . THR A 1 99 ? 1.016 11.170 -12.653 1.00 94.69 99 THR A CA 1
ATOM 807 C C . THR A 1 99 ? 1.792 10.501 -11.520 1.00 94.69 99 THR A C 1
ATOM 809 O O . THR A 1 99 ? 1.193 9.800 -10.703 1.00 94.69 99 THR A O 1
ATOM 812 N N . HIS A 1 100 ? 3.100 10.765 -11.417 1.00 94.56 100 HIS A N 1
ATOM 813 C CA . HIS A 1 100 ? 4.010 10.113 -10.478 1.00 94.56 100 HIS A CA 1
ATOM 814 C C . HIS A 1 100 ? 3.526 10.169 -9.023 1.00 94.56 100 HIS A C 1
ATOM 816 O O . HIS A 1 100 ? 3.361 9.133 -8.386 1.00 94.56 100 HIS A O 1
ATOM 822 N N . TRP A 1 101 ? 3.234 11.364 -8.501 1.00 96.44 101 TRP A N 1
ATOM 823 C CA . TRP A 1 101 ? 2.810 11.523 -7.104 1.00 96.44 101 TRP A CA 1
ATOM 824 C C . TRP A 1 101 ? 1.500 10.799 -6.787 1.00 96.44 101 TRP A C 1
ATOM 826 O O . TRP A 1 101 ? 1.360 10.209 -5.714 1.00 96.44 101 TRP A O 1
ATOM 836 N N . ASN A 1 102 ? 0.556 10.813 -7.728 1.00 95.31 102 ASN A N 1
ATOM 837 C CA . ASN A 1 102 ? -0.722 10.125 -7.571 1.00 95.31 102 ASN A CA 1
ATOM 838 C C . ASN A 1 102 ? -0.528 8.607 -7.554 1.00 95.31 102 ASN A C 1
ATOM 840 O O . ASN A 1 102 ? -1.122 7.926 -6.719 1.00 95.31 102 ASN A O 1
ATOM 844 N N . PHE A 1 103 ? 0.336 8.091 -8.431 1.00 96.00 103 PHE A N 1
ATOM 845 C CA . PHE A 1 103 ? 0.701 6.681 -8.452 1.00 96.00 103 PHE A CA 1
ATOM 846 C C . PHE A 1 103 ? 1.382 6.244 -7.152 1.00 96.00 103 PHE A C 1
ATOM 848 O O . PHE A 1 103 ? 0.933 5.276 -6.548 1.00 96.00 103 PHE A O 1
ATOM 855 N N . ILE A 1 104 ? 2.408 6.966 -6.684 1.00 95.12 104 ILE A N 1
ATOM 856 C CA . ILE A 1 104 ? 3.145 6.598 -5.464 1.00 95.12 104 ILE A CA 1
ATOM 857 C C . ILE A 1 104 ? 2.210 6.535 -4.256 1.00 95.12 104 ILE A C 1
ATOM 859 O O . ILE A 1 104 ? 2.184 5.521 -3.563 1.00 95.12 104 ILE A O 1
ATOM 863 N N . ARG A 1 105 ? 1.371 7.560 -4.052 1.00 95.12 105 ARG A N 1
ATOM 864 C CA . ARG A 1 105 ? 0.405 7.563 -2.942 1.00 95.12 105 ARG A CA 1
ATOM 865 C C . ARG A 1 105 ? -0.572 6.395 -3.021 1.00 95.12 105 ARG A C 1
ATOM 867 O O . ARG A 1 105 ? -0.818 5.737 -2.016 1.00 95.12 105 ARG A O 1
ATOM 874 N N . ASN A 1 106 ? -1.118 6.125 -4.207 1.00 95.06 106 ASN A N 1
ATOM 875 C CA . ASN A 1 106 ? -2.022 4.997 -4.410 1.00 95.06 106 ASN A CA 1
ATOM 876 C C . ASN A 1 106 ? -1.322 3.651 -4.151 1.00 95.06 106 ASN A C 1
ATOM 878 O O . ASN A 1 106 ? -1.889 2.785 -3.485 1.00 95.06 106 ASN A O 1
ATOM 882 N N . PHE A 1 107 ? -0.088 3.486 -4.625 1.00 94.75 107 PHE A N 1
ATOM 883 C CA . PHE A 1 107 ? 0.693 2.268 -4.445 1.00 94.75 107 PHE A CA 1
ATOM 884 C C . PHE A 1 107 ? 1.021 2.013 -2.968 1.00 94.75 107 PHE A C 1
ATOM 886 O O . PHE A 1 107 ? 0.835 0.901 -2.474 1.00 94.75 107 PHE A O 1
ATOM 893 N N . GLU A 1 108 ? 1.453 3.036 -2.231 1.00 93.00 108 GLU A N 1
ATOM 894 C CA . GLU A 1 108 ? 1.721 2.939 -0.792 1.00 93.00 108 GLU A CA 1
ATOM 895 C C . GLU A 1 108 ? 0.459 2.585 0.005 1.00 93.00 108 GLU A C 1
ATOM 897 O O . GLU A 1 108 ? 0.508 1.751 0.908 1.00 93.00 108 GLU A O 1
ATOM 902 N N . GLU A 1 109 ? -0.687 3.156 -0.362 1.00 90.62 109 GLU A N 1
ATOM 903 C CA . GLU A 1 109 ? -1.958 2.909 0.321 1.00 90.62 109 GLU A CA 1
ATOM 904 C C . GLU A 1 109 ? -2.563 1.528 0.008 1.00 90.62 109 GLU A C 1
ATOM 906 O O . GLU A 1 109 ? -3.318 0.991 0.816 1.00 90.62 109 GLU A O 1
ATOM 911 N N . CYS A 1 110 ? -2.275 0.959 -1.168 1.00 90.19 110 CYS A N 1
ATOM 912 C CA . CYS A 1 110 ? -2.800 -0.351 -1.572 1.00 90.19 110 CYS A CA 1
ATOM 913 C C . CYS A 1 110 ? -1.856 -1.511 -1.253 1.00 90.19 110 CYS A C 1
ATOM 915 O O . CYS A 1 110 ? -2.313 -2.602 -0.939 1.00 90.19 110 CYS A O 1
ATOM 917 N N . ILE A 1 111 ? -0.549 -1.302 -1.407 1.00 90.31 111 ILE A N 1
ATOM 918 C CA . ILE A 1 111 ? 0.480 -2.351 -1.348 1.00 90.31 111 ILE A CA 1
ATOM 919 C C . ILE A 1 111 ? 1.478 -2.072 -0.221 1.00 90.31 111 ILE A C 1
ATOM 921 O O . ILE A 1 111 ? 2.007 -2.999 0.395 1.00 90.31 111 ILE A O 1
ATOM 925 N N . GLY A 1 112 ? 1.742 -0.799 0.084 1.00 82.56 112 GLY A N 1
ATOM 926 C CA . GLY A 1 112 ? 2.641 -0.406 1.170 1.00 82.56 112 GLY A CA 1
ATOM 927 C C . GLY A 1 112 ? 2.144 -0.864 2.542 1.00 82.56 112 GLY A C 1
ATOM 928 O O . GLY A 1 112 ? 2.952 -1.372 3.324 1.00 82.56 112 GLY A O 1
ATOM 929 N N . SER A 1 113 ? 0.833 -0.777 2.794 1.00 79.75 113 SER A N 1
ATOM 930 C CA . SER A 1 113 ? 0.182 -1.236 4.032 1.00 79.75 113 SER A CA 1
ATOM 931 C C . SER A 1 113 ? 0.058 -2.757 4.161 1.00 79.75 113 SER A C 1
ATOM 933 O O . SER A 1 113 ? -0.185 -3.254 5.259 1.00 79.75 113 SER A O 1
ATOM 935 N N . GLU A 1 114 ? 0.219 -3.506 3.069 1.00 84.69 114 GLU A N 1
ATOM 936 C CA . GLU A 1 114 ? 0.116 -4.964 3.088 1.00 84.69 114 GLU A CA 1
ATOM 937 C C . GLU A 1 114 ? 1.337 -5.597 3.770 1.00 84.69 114 GLU A C 1
ATOM 939 O O . GLU A 1 114 ? 2.490 -5.176 3.578 1.00 84.69 114 GLU A O 1
ATOM 944 N N . ASN A 1 115 ? 1.091 -6.656 4.549 1.00 87.00 115 ASN A N 1
ATOM 945 C CA . ASN A 1 115 ? 2.128 -7.415 5.252 1.00 87.00 115 ASN A CA 1
ATOM 946 C C . ASN A 1 115 ? 2.829 -8.412 4.311 1.00 87.00 115 ASN A C 1
ATOM 948 O O . ASN A 1 115 ? 2.806 -9.626 4.512 1.00 87.00 115 ASN A O 1
ATOM 952 N N . VAL A 1 116 ? 3.418 -7.888 3.236 1.00 89.44 116 VAL A N 1
ATOM 953 C CA . VAL A 1 116 ? 4.174 -8.644 2.232 1.00 89.44 116 VAL A CA 1
ATOM 954 C C . VAL A 1 116 ? 5.640 -8.205 2.226 1.00 89.44 116 VAL A C 1
ATOM 956 O O . VAL A 1 116 ? 5.961 -7.042 2.471 1.00 89.44 116 VAL A O 1
ATOM 959 N N . GLY A 1 117 ? 6.557 -9.137 1.954 1.00 92.31 117 GLY A N 1
ATOM 960 C CA . GLY A 1 117 ? 7.995 -8.851 1.970 1.00 92.31 117 GLY A CA 1
ATOM 961 C C . GLY A 1 117 ? 8.429 -7.851 0.890 1.00 92.31 117 GLY A C 1
ATOM 962 O O . GLY A 1 117 ? 7.792 -7.742 -0.158 1.00 92.31 117 GLY A O 1
ATOM 963 N N . PHE A 1 118 ? 9.558 -7.165 1.102 1.00 91.12 118 PHE A N 1
ATOM 964 C CA . PHE A 1 118 ? 10.071 -6.138 0.178 1.00 91.12 118 PHE A CA 1
ATOM 965 C C . PHE A 1 118 ? 10.229 -6.633 -1.264 1.00 91.12 118 PHE A C 1
ATOM 967 O O . PHE A 1 118 ? 9.864 -5.927 -2.198 1.00 91.12 118 PHE A O 1
ATOM 974 N N . ARG A 1 119 ? 10.690 -7.875 -1.456 1.00 90.88 119 ARG A N 1
ATOM 975 C CA . ARG A 1 119 ? 10.802 -8.482 -2.791 1.00 90.88 119 ARG A CA 1
ATOM 976 C C . ARG A 1 119 ? 9.443 -8.632 -3.481 1.00 90.88 119 ARG A C 1
ATOM 978 O O . ARG A 1 119 ? 9.339 -8.401 -4.679 1.00 90.88 119 ARG A O 1
ATOM 985 N N . ALA A 1 120 ? 8.396 -8.978 -2.732 1.00 93.00 120 ALA A N 1
ATOM 986 C CA . ALA A 1 120 ? 7.039 -9.034 -3.267 1.00 93.00 120 ALA A CA 1
ATOM 987 C C . ALA A 1 120 ? 6.517 -7.626 -3.598 1.00 93.00 120 ALA A C 1
ATOM 989 O O . ALA A 1 120 ? 5.962 -7.434 -4.675 1.00 93.00 120 ALA A O 1
ATOM 990 N N . LYS A 1 121 ? 6.765 -6.629 -2.733 1.00 94.31 121 LYS A N 1
ATOM 991 C CA . LYS A 1 121 ? 6.421 -5.218 -3.006 1.00 94.31 121 LYS A CA 1
ATOM 992 C C . LYS A 1 121 ? 7.095 -4.703 -4.279 1.00 94.31 121 LYS A C 1
ATOM 994 O O . LYS A 1 121 ? 6.434 -4.078 -5.098 1.00 94.31 121 LYS A O 1
ATOM 999 N N . LEU A 1 122 ? 8.370 -5.028 -4.489 1.00 93.25 122 LEU A N 1
ATOM 1000 C CA . LEU A 1 122 ? 9.094 -4.690 -5.715 1.00 93.25 122 LEU A CA 1
ATOM 1001 C C . LEU A 1 122 ? 8.482 -5.359 -6.955 1.00 93.25 122 LEU A C 1
ATOM 1003 O O . LEU A 1 122 ? 8.288 -4.703 -7.973 1.00 93.25 122 LEU A O 1
ATOM 1007 N N . ASN A 1 123 ? 8.121 -6.640 -6.866 1.00 93.62 123 ASN A N 1
ATOM 1008 C CA . ASN A 1 123 ? 7.453 -7.331 -7.971 1.00 93.62 123 ASN A CA 1
ATOM 1009 C C . ASN A 1 123 ? 6.099 -6.690 -8.313 1.00 93.62 123 ASN A C 1
ATOM 1011 O O . ASN A 1 123 ? 5.792 -6.521 -9.492 1.00 93.62 123 ASN A O 1
ATOM 1015 N N . TYR A 1 124 ? 5.319 -6.283 -7.306 1.00 95.38 124 TYR A N 1
ATOM 1016 C CA . TYR A 1 124 ? 4.084 -5.531 -7.532 1.00 95.38 124 TYR A CA 1
ATOM 101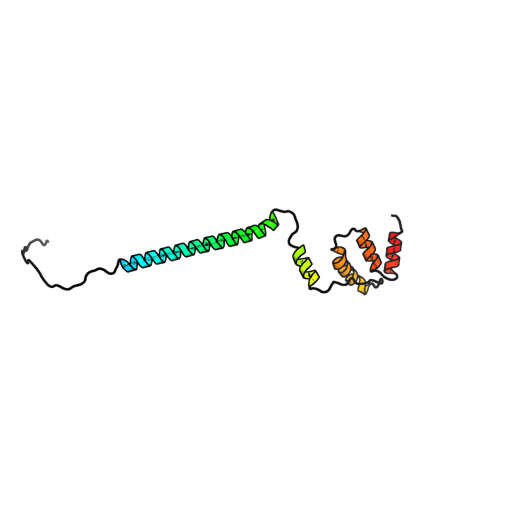7 C C . TYR A 1 124 ? 4.360 -4.178 -8.187 1.00 95.38 124 TYR A C 1
ATOM 1019 O O . TYR A 1 124 ? 3.683 -3.828 -9.148 1.00 95.38 124 TYR A O 1
ATOM 1027 N N . LEU A 1 125 ? 5.380 -3.444 -7.739 1.00 94.81 125 LEU A N 1
ATOM 1028 C CA . LEU A 1 125 ? 5.767 -2.177 -8.361 1.00 94.81 125 LEU A CA 1
ATOM 1029 C C . LEU A 1 125 ? 6.061 -2.365 -9.858 1.00 94.81 125 LEU A C 1
ATOM 1031 O O . LEU A 1 125 ? 5.506 -1.657 -10.689 1.00 94.81 125 LEU A O 1
ATOM 1035 N N . ILE A 1 126 ? 6.853 -3.380 -10.212 1.00 94.75 126 ILE A N 1
ATOM 1036 C CA . ILE A 1 126 ? 7.171 -3.718 -11.609 1.00 94.75 126 ILE A CA 1
ATOM 1037 C C . ILE A 1 126 ? 5.920 -4.135 -12.398 1.00 94.75 126 ILE A C 1
ATOM 1039 O O . ILE A 1 126 ? 5.819 -3.854 -13.592 1.00 94.75 126 ILE A O 1
ATOM 1043 N N . GLN A 1 127 ? 4.969 -4.825 -11.764 1.00 95.06 127 GLN A N 1
ATOM 1044 C CA . GLN A 1 127 ? 3.718 -5.242 -12.400 1.00 95.06 127 GLN A CA 1
ATOM 1045 C C . GLN A 1 127 ? 2.826 -4.049 -12.768 1.00 95.06 127 GLN A C 1
ATOM 1047 O O . GLN A 1 127 ? 2.164 -4.099 -13.807 1.00 95.06 127 GLN A O 1
ATOM 1052 N N . TYR A 1 128 ? 2.800 -3.018 -11.922 1.00 96.38 128 TYR A N 1
ATOM 1053 C CA . TYR A 1 128 ? 1.979 -1.820 -12.110 1.00 96.38 128 TYR A CA 1
ATOM 1054 C C . TYR A 1 128 ? 2.696 -0.693 -12.863 1.00 96.38 128 TYR A C 1
ATOM 1056 O O . TYR A 1 128 ? 2.062 0.290 -13.234 1.00 96.38 128 TYR A O 1
ATOM 1064 N N . CYS A 1 129 ? 3.985 -0.845 -13.152 1.00 96.44 129 CYS A N 1
ATOM 1065 C CA . CYS A 1 129 ? 4.684 -0.002 -14.110 1.00 96.44 129 CYS A CA 1
ATOM 1066 C C . CYS A 1 129 ? 4.531 -0.541 -15.540 1.00 96.44 129 CYS A C 1
ATOM 1068 O O . CYS A 1 129 ? 4.539 -1.754 -15.770 1.00 96.44 129 CYS A O 1
ATOM 1070 N N . ASP A 1 130 ? 4.470 0.368 -16.508 1.00 95.12 130 ASP A N 1
ATOM 1071 C CA . ASP A 1 130 ? 4.383 0.092 -17.942 1.00 95.12 130 ASP A CA 1
ATOM 1072 C C . ASP A 1 130 ? 5.468 0.873 -18.709 1.00 95.12 130 ASP A C 1
ATOM 1074 O O . ASP A 1 130 ? 6.052 1.825 -18.199 1.00 95.12 130 ASP A O 1
ATOM 1078 N N . GLY A 1 131 ? 5.769 0.459 -19.943 1.00 93.50 131 GLY A N 1
ATOM 1079 C CA . GLY A 1 131 ? 6.694 1.187 -20.821 1.00 93.50 131 GLY A CA 1
ATOM 1080 C C . GLY A 1 131 ? 8.099 1.400 -20.237 1.00 93.50 131 GLY A C 1
ATOM 1081 O O . GLY A 1 131 ? 8.725 0.471 -19.717 1.00 93.50 131 GLY A O 1
ATOM 1082 N N . GLU A 1 132 ? 8.600 2.631 -20.357 1.00 92.00 132 GLU A N 1
ATOM 1083 C CA . GLU A 1 132 ? 9.961 3.014 -19.959 1.00 92.00 132 GLU A CA 1
ATOM 1084 C C . GLU A 1 132 ? 10.186 2.898 -18.450 1.00 92.00 132 GLU A C 1
ATOM 1086 O O . GLU A 1 132 ? 11.254 2.457 -18.022 1.00 92.00 132 GLU A O 1
ATOM 1091 N N . SER A 1 133 ? 9.175 3.219 -17.635 1.00 94.25 133 SER A N 1
ATOM 1092 C CA . SER A 1 133 ? 9.287 3.133 -16.175 1.00 94.25 133 SER A CA 1
ATOM 1093 C C . SER A 1 133 ? 9.549 1.693 -15.723 1.00 94.25 133 SER A C 1
ATOM 1095 O O . SER A 1 133 ? 10.426 1.438 -14.894 1.00 94.25 133 SER A O 1
ATOM 1097 N N . LYS A 1 134 ? 8.855 0.724 -16.332 1.00 95.62 134 LYS A N 1
ATOM 1098 C CA . LYS A 1 134 ? 9.052 -0.703 -16.068 1.00 95.62 134 LYS A CA 1
ATOM 1099 C C . LYS A 1 134 ? 10.438 -1.170 -16.494 1.00 95.62 134 LYS A C 1
ATOM 1101 O O . LYS A 1 134 ? 11.096 -1.891 -15.743 1.00 95.62 134 LYS A O 1
ATOM 1106 N N . ALA A 1 135 ? 10.873 -0.771 -17.688 1.00 93.12 135 ALA A N 1
ATOM 1107 C CA . ALA A 1 135 ? 12.175 -1.149 -18.229 1.00 93.12 135 ALA A CA 1
ATOM 1108 C C . ALA A 1 135 ? 13.324 -0.623 -17.354 1.00 93.12 135 ALA A C 1
ATOM 1110 O O . ALA A 1 135 ? 14.244 -1.377 -17.036 1.00 93.12 135 ALA A O 1
ATOM 1111 N N . ALA A 1 136 ? 13.231 0.632 -16.905 1.00 93.06 136 ALA A N 1
ATOM 1112 C CA . ALA A 1 136 ? 14.220 1.250 -16.028 1.00 93.06 136 ALA A CA 1
ATOM 1113 C C . ALA A 1 136 ? 14.347 0.505 -14.690 1.00 93.06 136 ALA A C 1
ATOM 1115 O O . ALA A 1 136 ? 15.456 0.178 -14.269 1.00 93.06 136 ALA A O 1
ATOM 1116 N N . ILE A 1 137 ? 13.220 0.170 -14.051 1.00 92.75 137 ILE A N 1
ATOM 1117 C CA . ILE A 1 137 ? 13.232 -0.568 -12.780 1.00 92.75 137 ILE A CA 1
ATOM 1118 C C . ILE A 1 137 ? 13.814 -1.970 -12.981 1.00 92.75 137 ILE A C 1
ATOM 1120 O O . ILE A 1 137 ? 14.690 -2.377 -12.220 1.00 92.75 137 ILE A O 1
ATOM 1124 N N . LEU A 1 138 ? 13.379 -2.700 -14.015 1.00 91.44 138 LEU A N 1
ATOM 1125 C CA . LEU A 1 138 ? 13.889 -4.045 -14.305 1.00 91.44 138 LEU A CA 1
ATOM 1126 C C . LEU A 1 138 ? 15.405 -4.053 -14.510 1.00 91.44 138 LEU A C 1
ATOM 1128 O O . LEU A 1 138 ? 16.087 -4.915 -13.956 1.00 91.44 138 LEU A O 1
ATOM 1132 N N . HIS A 1 139 ? 15.938 -3.071 -15.238 1.00 88.25 139 HIS A N 1
ATOM 1133 C CA . HIS A 1 139 ? 17.378 -2.929 -15.437 1.00 88.25 139 HIS A CA 1
ATOM 1134 C C . HIS A 1 139 ? 18.127 -2.802 -14.101 1.00 88.25 139 HIS A C 1
ATOM 1136 O O . HIS A 1 139 ? 19.115 -3.497 -13.878 1.00 88.25 139 HIS A O 1
ATOM 1142 N N . CYS A 1 140 ? 17.613 -1.997 -13.167 1.00 86.75 140 CYS A N 1
ATOM 1143 C CA . CYS A 1 140 ? 18.192 -1.859 -11.829 1.00 86.75 140 CYS A CA 1
ATOM 1144 C C . CYS A 1 140 ? 18.085 -3.129 -10.971 1.00 86.75 140 CYS A C 1
ATOM 1146 O O . CYS A 1 140 ? 18.894 -3.306 -10.070 1.00 86.75 140 CYS A O 1
ATOM 1148 N N . THR A 1 141 ? 17.115 -4.013 -11.228 1.00 82.00 141 THR A N 1
ATOM 1149 C CA . THR A 1 141 ? 16.974 -5.273 -10.470 1.00 82.00 141 THR A CA 1
ATOM 1150 C C . THR A 1 141 ? 17.884 -6.406 -10.940 1.00 82.00 141 THR A C 1
ATOM 1152 O O . THR A 1 141 ? 18.065 -7.372 -10.204 1.00 82.00 141 THR A O 1
ATOM 1155 N N . ILE A 1 142 ? 18.418 -6.314 -12.161 1.00 77.06 142 ILE A N 1
ATOM 1156 C CA . ILE A 1 142 ? 19.317 -7.323 -12.747 1.00 77.06 142 ILE A CA 1
ATOM 1157 C C . ILE A 1 142 ? 20.778 -7.026 -12.392 1.00 77.06 142 ILE A C 1
ATOM 1159 O O . ILE A 1 142 ? 21.603 -7.935 -12.358 1.00 77.06 142 ILE A O 1
ATOM 1163 N N . LEU A 1 143 ? 21.096 -5.760 -12.122 1.00 64.69 143 LEU A N 1
ATOM 1164 C CA . LEU A 1 143 ? 22.411 -5.356 -11.652 1.00 64.69 143 LEU A CA 1
ATOM 1165 C C . LEU A 1 143 ? 22.594 -5.865 -10.214 1.00 64.69 143 LEU A C 1
ATOM 1167 O O . LEU A 1 143 ? 21.965 -5.355 -9.287 1.00 64.69 143 LEU A O 1
ATOM 1171 N N . GLU A 1 144 ? 23.424 -6.896 -10.036 1.00 55.69 144 GLU A N 1
ATOM 1172 C CA . GLU A 1 144 ? 23.965 -7.216 -8.712 1.00 55.69 144 GLU A CA 1
ATOM 1173 C C . GLU A 1 144 ? 24.732 -5.987 -8.177 1.00 55.69 144 GLU A C 1
ATOM 1175 O O . GLU A 1 144 ? 25.354 -5.277 -8.974 1.00 55.69 144 GLU A O 1
ATOM 1180 N N . PRO A 1 145 ? 24.619 -5.689 -6.869 1.00 62.44 145 PRO A N 1
ATOM 1181 C CA . PRO A 1 145 ? 25.173 -4.480 -6.259 1.00 62.44 145 PRO A CA 1
ATOM 1182 C C . PRO A 1 145 ? 26.702 -4.386 -6.329 1.00 62.44 145 PRO A C 1
ATOM 1184 O O . PRO A 1 145 ? 27.376 -5.440 -6.273 1.00 62.44 145 PRO A O 1
#

Secondary structure (DSSP, 8-state):
------------------------STTHHHHHHHHHHHHHHHHHHHHHHHHHHHHHHHHHHHHHHHSS-S--SHHHHHHHHHHHSPPPPPPPB-S-HHHHHHHHHHHIIIIITS---HHHHHHHHHHHB-HHHHHHHHHHHHS--